Protein AF-A0A6A5S7T5-F1 (afdb_monomer_lite)

Organism: NCBI:txid706981

Foldseek 3Di:
DDDDDDDDDDDDPPDDPDPVVCVVVQCVDVVGDDPPFQQDQQDPDDPVVVVVVVVVVVVCCVVVVAQQAEQQCVVVQCPDPLNVVVCVVPPDDPSNYNPPHPDHCVDVVVVVLVVLVSQQSVLVVSCNNRVNDPVSCCVRHVVSVVQSVCVVPVVPVDDDDDD

Secondary structure (DSSP, 8-state):
--------PPP-------HHHHHHHHHHSSSPPP---TTS--PPPPHHHHHHHHHHHHHHHHHHTS--EEGGGHHHHHH-HHHHHHHHHSPPPGGGEETT----TTSHHHHHHHHHHHHHHHHHHHHHHTT--HHHHIIIIIHHHHHHHHHHHSTTS--PPP-

Sequence (163 aa):
MSERTVLSAPGSAKRTSSPSQHIAELRTARPSISLSPITMPSKPLSDDAMTCLGRLRGRLGTALKGEYISRGLKEAIEQDLDFRMSVSMEPIDEEAFDQLDKRTLADFAFADTLQQVKSIFHGATLCTQFARDKNAWCLSVVWPLNELAIKLLSEDKWRPESV

Structure (mmCIF, N/CA/C/O backbone):
data_AF-A0A6A5S7T5-F1
#
_entry.id   AF-A0A6A5S7T5-F1
#
loop_
_atom_site.group_PDB
_atom_site.id
_atom_site.type_symbol
_atom_site.label_atom_id
_atom_site.label_alt_id
_atom_site.label_comp_id
_atom_site.label_asym_id
_atom_site.label_entity_id
_atom_site.label_seq_id
_atom_site.pdbx_PDB_ins_code
_atom_site.Cartn_x
_atom_site.Cartn_y
_atom_site.Cartn_z
_atom_site.occupancy
_atom_site.B_iso_or_equiv
_atom_site.auth_seq_id
_atom_site.auth_comp_id
_atom_site.auth_asym_id
_atom_site.auth_atom_id
_atom_site.pdbx_PDB_model_num
ATOM 1 N N . MET A 1 1 ? 4.499 -57.928 -46.453 1.00 35.91 1 MET A N 1
ATOM 2 C CA . MET A 1 1 ? 5.864 -58.013 -45.894 1.00 35.91 1 MET A CA 1
ATOM 3 C C . MET A 1 1 ? 6.101 -56.750 -45.087 1.00 35.91 1 MET A C 1
ATOM 5 O O . MET A 1 1 ? 5.758 -55.683 -45.567 1.00 35.91 1 MET A O 1
ATOM 9 N N . SER A 1 2 ? 6.512 -56.907 -43.829 1.00 36.12 2 SER A N 1
ATOM 10 C CA . SER A 1 2 ? 6.495 -55.872 -42.788 1.00 36.12 2 SER A CA 1
ATOM 11 C C . SER A 1 2 ? 7.745 -54.997 -42.876 1.00 36.12 2 SER A C 1
ATOM 13 O O . SER A 1 2 ? 8.843 -55.491 -42.628 1.00 36.12 2 SER A O 1
ATOM 15 N N . GLU A 1 3 ? 7.591 -53.713 -43.195 1.00 41.72 3 GLU A N 1
ATOM 16 C CA . GLU A 1 3 ? 8.690 -52.749 -43.102 1.00 41.72 3 GLU A CA 1
ATOM 17 C C . GLU A 1 3 ? 8.891 -52.351 -41.637 1.00 41.72 3 GLU A C 1
ATOM 19 O O . GLU A 1 3 ? 7.999 -51.856 -40.951 1.00 41.72 3 GLU A O 1
ATOM 24 N N . ARG A 1 4 ? 10.075 -52.685 -41.133 1.00 40.00 4 ARG A N 1
ATOM 25 C CA . ARG A 1 4 ? 10.517 -52.485 -39.758 1.00 40.00 4 ARG A CA 1
ATOM 26 C C . ARG A 1 4 ? 11.140 -51.094 -39.671 1.00 40.00 4 ARG A C 1
ATOM 28 O O . ARG A 1 4 ? 12.234 -50.889 -40.188 1.00 40.00 4 ARG A O 1
ATOM 35 N N . THR A 1 5 ? 10.466 -50.149 -39.022 1.00 42.34 5 THR A N 1
ATOM 36 C CA . THR A 1 5 ? 11.024 -48.817 -38.750 1.00 42.34 5 THR A CA 1
ATOM 37 C C . THR A 1 5 ? 12.194 -48.949 -37.775 1.00 42.34 5 THR A C 1
ATOM 39 O O . THR A 1 5 ? 12.006 -49.248 -36.596 1.00 42.34 5 THR A O 1
ATOM 42 N N . VAL A 1 6 ? 13.416 -48.766 -38.272 1.00 43.91 6 VAL A N 1
ATOM 43 C CA . VAL A 1 6 ? 14.635 -48.715 -37.459 1.00 43.91 6 VAL A CA 1
ATOM 44 C C . VAL A 1 6 ? 14.852 -47.267 -37.022 1.00 43.91 6 VAL A C 1
ATOM 46 O O . VAL A 1 6 ? 15.090 -46.390 -37.849 1.00 43.91 6 VAL A O 1
ATOM 49 N N . LEU A 1 7 ? 14.753 -47.012 -35.715 1.00 39.34 7 LEU A N 1
ATOM 50 C CA . LEU A 1 7 ? 15.111 -45.732 -35.103 1.00 39.34 7 LEU A CA 1
ATOM 51 C C . LEU A 1 7 ? 16.636 -45.637 -34.994 1.00 39.34 7 LEU A C 1
ATOM 53 O O . LEU A 1 7 ? 17.236 -46.111 -34.030 1.00 39.34 7 LEU A O 1
ATOM 57 N N . SER A 1 8 ? 17.266 -45.023 -35.989 1.00 40.66 8 SER A N 1
ATOM 58 C CA . SER A 1 8 ? 18.679 -44.651 -35.927 1.00 40.66 8 SER A CA 1
ATOM 59 C C . SER A 1 8 ? 18.813 -43.305 -35.216 1.00 40.66 8 SER A C 1
ATOM 61 O O . SER A 1 8 ? 18.508 -42.264 -35.792 1.00 40.66 8 SER A O 1
ATOM 63 N N . ALA A 1 9 ? 19.266 -43.319 -33.963 1.00 43.19 9 ALA A N 1
ATOM 64 C CA . ALA A 1 9 ? 19.701 -42.118 -33.257 1.00 43.19 9 ALA A CA 1
ATOM 65 C C . ALA A 1 9 ? 21.140 -41.761 -33.677 1.00 43.19 9 ALA A C 1
ATOM 67 O O . ALA A 1 9 ? 22.040 -42.572 -33.450 1.00 43.19 9 ALA A O 1
ATOM 68 N N . PRO A 1 10 ? 21.415 -40.562 -34.223 1.00 40.84 10 PRO A N 1
ATOM 69 C CA . PRO A 1 10 ? 22.756 -40.015 -34.205 1.00 40.84 10 PRO A CA 1
ATOM 70 C C . PRO A 1 10 ? 22.947 -39.266 -32.888 1.00 40.84 10 PRO A C 1
ATOM 72 O O . PRO A 1 10 ? 22.252 -38.298 -32.575 1.00 40.84 10 PRO A O 1
ATOM 75 N N . GLY A 1 11 ? 23.888 -39.764 -32.093 1.00 40.72 11 GLY A N 1
ATOM 76 C CA . GLY A 1 11 ? 24.286 -39.154 -30.841 1.00 40.72 11 GLY A CA 1
ATOM 77 C C . GLY A 1 11 ? 24.818 -37.735 -31.022 1.00 40.72 11 GLY A C 1
ATOM 78 O O . GLY A 1 11 ? 25.540 -37.427 -31.962 1.00 40.72 11 GLY A O 1
ATOM 79 N N . SER A 1 12 ? 24.484 -36.883 -30.064 1.00 43.06 12 SER A N 1
ATOM 80 C CA . SER A 1 12 ? 25.425 -35.987 -29.396 1.00 43.06 12 SER A CA 1
ATOM 81 C C . SER A 1 12 ? 24.610 -35.161 -28.415 1.00 43.06 12 SER A C 1
ATOM 83 O O . SER A 1 12 ? 23.882 -34.252 -28.807 1.00 43.06 12 SER A O 1
ATOM 85 N N . ALA A 1 13 ? 24.759 -35.454 -27.127 1.00 50.19 13 ALA A N 1
ATOM 86 C CA . ALA A 1 13 ? 24.337 -34.566 -26.060 1.00 50.19 13 ALA A CA 1
ATOM 87 C C . ALA A 1 13 ? 25.073 -33.220 -26.204 1.00 50.19 13 ALA A C 1
ATOM 89 O O . ALA A 1 13 ? 26.170 -33.039 -25.678 1.00 50.19 13 ALA A O 1
ATOM 90 N N . LYS A 1 14 ? 24.492 -32.266 -26.941 1.00 44.44 14 LYS A N 1
ATOM 91 C CA . LYS A 1 14 ? 24.926 -30.869 -26.917 1.00 44.44 14 LYS A CA 1
ATOM 92 C C . LYS A 1 14 ? 24.149 -30.154 -25.825 1.00 44.44 14 LYS A C 1
ATOM 94 O O . LYS A 1 14 ? 22.996 -29.767 -25.973 1.00 44.44 14 LYS A O 1
ATOM 99 N N . ARG A 1 15 ? 24.831 -30.068 -24.689 1.00 52.12 15 ARG A N 1
ATOM 100 C CA . ARG A 1 15 ? 24.509 -29.236 -23.539 1.00 52.12 15 ARG A CA 1
ATOM 101 C C . ARG A 1 15 ? 24.233 -27.786 -23.974 1.00 52.12 15 ARG A C 1
ATOM 103 O O . ARG A 1 15 ? 24.893 -27.268 -24.871 1.00 52.12 15 ARG A O 1
ATOM 110 N N . THR A 1 16 ? 23.299 -27.172 -23.244 1.00 47.78 16 THR A N 1
ATOM 111 C CA . THR A 1 16 ? 23.125 -25.727 -23.009 1.00 47.78 16 THR A CA 1
ATOM 112 C C . THR A 1 16 ? 22.749 -24.858 -24.211 1.00 47.78 16 THR A C 1
ATOM 114 O O . THR A 1 16 ? 23.587 -24.148 -24.761 1.00 47.78 16 THR A O 1
ATOM 117 N N . SER A 1 17 ? 21.453 -24.796 -24.534 1.00 46.78 17 SER A N 1
ATOM 118 C CA . SER A 1 17 ? 20.878 -23.566 -25.092 1.00 46.78 17 SER A CA 1
ATOM 119 C C . SER A 1 17 ? 21.020 -22.470 -24.032 1.00 46.78 17 SER A C 1
ATOM 121 O O . SER A 1 17 ? 20.353 -22.514 -22.996 1.00 46.78 17 SER A O 1
ATOM 123 N N . SER A 1 18 ? 21.934 -21.522 -24.236 1.00 50.47 18 SER A N 1
ATOM 124 C CA . SER A 1 18 ? 22.048 -20.373 -23.337 1.00 50.47 18 SER A CA 1
ATOM 125 C C . SER A 1 18 ? 20.739 -19.570 -23.393 1.00 50.47 18 SER A C 1
ATOM 127 O O . SER A 1 18 ? 20.240 -19.333 -24.499 1.00 50.47 18 SER A O 1
ATOM 129 N N . PRO A 1 19 ? 20.191 -19.089 -22.261 1.00 53.34 19 PRO A N 1
ATOM 130 C CA . PRO A 1 19 ? 19.030 -18.190 -22.243 1.00 53.34 19 PRO A CA 1
ATOM 131 C C . PRO A 1 19 ? 19.175 -16.994 -23.200 1.00 53.34 19 PRO A C 1
ATOM 133 O O . PRO A 1 19 ? 18.193 -16.479 -23.723 1.00 53.34 19 PRO A O 1
ATOM 136 N N . SER A 1 20 ? 20.419 -16.604 -23.495 1.00 56.53 20 SER A N 1
ATOM 137 C CA . SER A 1 20 ? 20.800 -15.550 -24.438 1.00 56.53 20 SER A CA 1
ATOM 138 C C . SER A 1 20 ? 20.296 -15.758 -25.870 1.00 56.53 20 SER A C 1
ATOM 140 O O . SER A 1 20 ? 20.078 -14.776 -26.573 1.00 56.53 20 SER A O 1
ATOM 142 N N . GLN A 1 21 ? 20.125 -17.003 -26.322 1.00 55.97 21 GLN A N 1
ATOM 143 C CA . GLN A 1 21 ? 19.740 -17.296 -27.707 1.00 55.97 21 GLN A CA 1
ATOM 144 C C .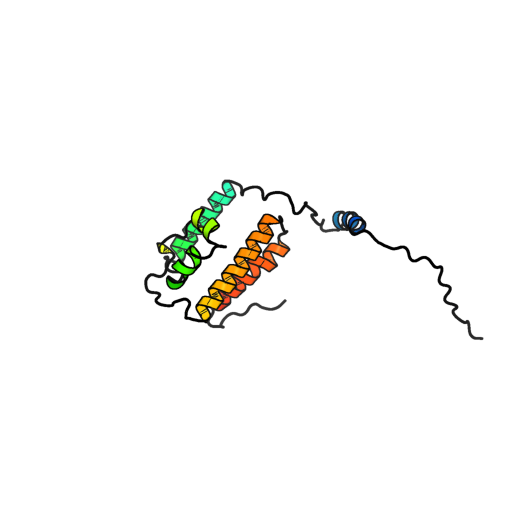 GLN A 1 21 ? 18.267 -16.932 -27.968 1.00 55.97 21 GLN A C 1
ATOM 146 O O . GLN A 1 21 ? 17.949 -16.337 -28.994 1.00 55.97 21 GLN A O 1
ATOM 151 N N . HIS A 1 22 ? 17.403 -17.137 -26.969 1.00 60.28 22 HIS A N 1
ATOM 152 C CA . HIS A 1 22 ? 15.981 -16.785 -27.025 1.00 60.28 22 HIS A CA 1
ATOM 153 C C . HIS A 1 22 ? 15.733 -15.265 -26.959 1.00 60.28 22 HIS A C 1
ATOM 155 O O . HIS A 1 22 ? 14.705 -14.782 -27.418 1.00 60.28 22 HIS A O 1
ATOM 161 N N . ILE A 1 23 ? 16.674 -14.466 -26.438 1.00 62.31 23 ILE A N 1
ATOM 162 C CA . ILE A 1 23 ? 16.542 -12.996 -26.349 1.00 62.31 23 ILE A CA 1
ATOM 163 C C . ILE A 1 23 ? 16.420 -12.360 -27.744 1.00 62.31 23 ILE A C 1
ATOM 165 O O . ILE A 1 23 ? 15.662 -11.407 -27.925 1.00 62.31 23 ILE A O 1
ATOM 169 N N . ALA A 1 24 ? 17.151 -12.873 -28.738 1.00 64.44 24 ALA A N 1
ATOM 170 C CA . ALA A 1 24 ? 17.072 -12.374 -30.112 1.00 64.44 24 ALA A CA 1
ATOM 171 C C . ALA A 1 24 ? 15.715 -12.702 -30.764 1.00 64.44 24 ALA A C 1
ATOM 173 O O . ALA A 1 24 ? 15.133 -11.861 -31.452 1.00 64.44 24 ALA A O 1
ATOM 174 N N . GLU A 1 25 ? 15.180 -13.889 -30.487 1.00 66.50 25 GLU A N 1
ATOM 175 C CA . GLU A 1 25 ? 13.864 -14.332 -30.958 1.00 66.50 25 GLU A CA 1
ATOM 176 C C . GLU A 1 25 ? 12.739 -13.505 -30.315 1.00 66.50 25 GLU A C 1
ATOM 178 O O . GLU A 1 25 ? 11.860 -13.003 -31.009 1.00 66.50 25 GLU A O 1
ATOM 183 N N . LEU A 1 26 ? 12.823 -13.228 -29.010 1.00 64.69 26 LEU A N 1
ATOM 184 C CA . LEU A 1 26 ? 11.846 -12.392 -28.301 1.00 64.69 26 LEU A CA 1
ATOM 185 C C . LEU A 1 26 ? 11.834 -10.935 -28.803 1.00 64.69 26 LEU A C 1
ATOM 187 O O . LEU A 1 26 ? 10.771 -10.325 -28.906 1.00 64.69 26 LEU A O 1
ATOM 191 N N . ARG A 1 27 ? 12.991 -10.374 -29.187 1.00 62.09 27 ARG A N 1
ATOM 192 C CA . ARG A 1 27 ? 13.066 -9.025 -29.793 1.00 62.09 27 ARG A CA 1
ATOM 193 C C . ARG A 1 27 ? 12.412 -8.940 -31.170 1.00 62.09 27 ARG A C 1
ATOM 195 O O . ARG A 1 27 ? 12.016 -7.854 -31.583 1.00 62.09 27 ARG A O 1
ATOM 202 N N . THR A 1 28 ? 12.333 -10.059 -31.884 1.00 72.62 28 THR A N 1
ATOM 203 C CA . THR A 1 28 ? 11.736 -10.136 -33.225 1.00 72.62 28 THR A CA 1
ATOM 204 C C . THR A 1 28 ? 10.290 -10.632 -33.205 1.00 72.62 28 THR A C 1
ATOM 206 O O . THR A 1 28 ? 9.625 -10.606 -34.244 1.00 72.62 28 THR A O 1
ATOM 209 N N . ALA A 1 29 ? 9.775 -11.011 -32.030 1.00 76.81 29 ALA A N 1
ATOM 210 C CA . ALA A 1 29 ? 8.376 -11.353 -31.831 1.00 76.81 29 ALA A CA 1
ATOM 211 C C . ALA A 1 29 ? 7.456 -10.184 -32.213 1.00 76.81 29 ALA A C 1
ATOM 213 O O . ALA A 1 29 ? 7.819 -9.008 -32.118 1.00 76.81 29 ALA A O 1
ATOM 214 N N . ARG A 1 30 ? 6.243 -10.510 -32.663 1.00 63.16 30 ARG A N 1
ATOM 215 C CA . ARG A 1 30 ? 5.187 -9.530 -32.928 1.00 63.16 30 ARG A CA 1
ATOM 216 C C . ARG A 1 30 ? 3.974 -9.863 -32.055 1.00 63.16 30 ARG A C 1
ATOM 218 O O . ARG A 1 30 ? 3.362 -10.901 -32.292 1.00 63.16 30 ARG A O 1
ATOM 225 N N . PRO A 1 31 ? 3.620 -9.005 -31.079 1.00 60.22 31 PRO A N 1
ATOM 226 C CA . PRO A 1 31 ? 4.223 -7.698 -30.786 1.00 60.22 31 PRO A CA 1
ATOM 227 C C . PRO A 1 31 ? 5.637 -7.797 -30.182 1.00 60.22 31 PRO A C 1
ATOM 229 O O . PRO A 1 31 ? 5.991 -8.797 -29.563 1.00 60.22 31 PRO A O 1
ATOM 232 N N . SER A 1 32 ? 6.442 -6.749 -30.383 1.00 52.09 32 SER A N 1
ATOM 233 C CA . SER A 1 32 ? 7.833 -6.677 -29.918 1.00 52.09 32 SER A CA 1
ATOM 234 C C . SER A 1 32 ? 7.915 -6.747 -28.396 1.00 52.09 32 SER A C 1
ATOM 236 O O . SER A 1 32 ? 7.306 -5.922 -27.709 1.00 52.09 32 SER A O 1
ATOM 238 N N . ILE A 1 33 ? 8.705 -7.682 -27.872 1.00 61.53 33 ILE A N 1
ATOM 239 C CA . ILE A 1 33 ? 8.907 -7.843 -26.431 1.00 61.53 33 ILE A CA 1
ATOM 240 C C . ILE A 1 33 ? 10.048 -6.917 -25.995 1.00 61.53 33 ILE A C 1
ATOM 242 O O . ILE A 1 33 ? 11.178 -7.027 -26.477 1.00 61.53 33 ILE A O 1
ATOM 246 N N . SER A 1 34 ? 9.749 -5.977 -25.094 1.00 58.88 34 SER A N 1
ATOM 247 C CA . SER A 1 34 ? 10.760 -5.087 -24.516 1.00 58.88 34 SER A CA 1
ATOM 248 C C . SER A 1 34 ? 11.616 -5.859 -23.515 1.00 58.88 34 SER A C 1
ATOM 250 O O . SER A 1 34 ? 11.100 -6.387 -22.536 1.00 58.88 34 SER A O 1
ATOM 252 N N . LEU A 1 35 ? 12.926 -5.914 -23.755 1.00 60.31 35 LEU A N 1
ATOM 253 C CA . LEU A 1 35 ? 13.902 -6.583 -22.884 1.00 60.31 35 LEU A CA 1
ATOM 254 C C . LEU A 1 35 ? 14.832 -5.566 -22.209 1.00 60.31 35 LEU A C 1
ATOM 256 O O . LEU A 1 35 ? 16.041 -5.792 -22.118 1.00 60.31 35 LEU A O 1
ATOM 260 N N . SER A 1 36 ? 14.292 -4.410 -21.813 1.00 55.09 36 SER A N 1
ATOM 261 C CA . SER A 1 36 ? 15.047 -3.389 -21.083 1.00 55.09 36 SER A CA 1
ATOM 262 C C . SER A 1 36 ? 15.718 -4.009 -19.847 1.00 55.09 36 SER A C 1
ATOM 264 O O . SER A 1 36 ? 15.068 -4.777 -19.135 1.00 55.09 36 SER A O 1
ATOM 266 N N . PRO A 1 37 ? 17.007 -3.717 -19.581 1.00 54.28 37 PRO A N 1
ATOM 267 C CA . PRO A 1 37 ? 17.695 -4.246 -18.413 1.00 54.28 37 PRO A CA 1
ATOM 268 C C . PRO A 1 37 ? 16.961 -3.864 -17.127 1.00 54.28 37 PRO A C 1
ATOM 270 O O . PRO A 1 37 ? 16.704 -2.688 -16.876 1.00 54.28 37 PRO A O 1
ATOM 273 N N . ILE A 1 38 ? 16.696 -4.876 -16.303 1.00 55.28 38 ILE A N 1
ATOM 274 C CA . ILE A 1 38 ? 16.060 -4.791 -14.981 1.00 55.28 38 ILE A CA 1
ATOM 275 C C . ILE A 1 38 ? 16.763 -3.788 -14.038 1.00 55.28 38 ILE A C 1
ATOM 277 O O . ILE A 1 38 ? 16.161 -3.287 -13.098 1.00 55.28 38 ILE A O 1
ATOM 281 N N . THR A 1 39 ? 18.038 -3.484 -14.279 1.00 48.12 39 THR A N 1
ATOM 282 C CA . THR A 1 39 ? 18.895 -2.637 -13.436 1.00 48.12 39 THR A CA 1
ATOM 283 C C . THR A 1 39 ? 18.877 -1.146 -13.772 1.00 48.12 39 THR A C 1
ATOM 285 O O . THR A 1 39 ? 19.639 -0.391 -13.170 1.00 48.12 39 THR A O 1
ATOM 288 N N . MET A 1 40 ? 18.053 -0.684 -14.717 1.00 51.72 40 MET A N 1
ATOM 289 C CA . MET A 1 40 ? 17.949 0.757 -14.959 1.00 51.72 40 MET A CA 1
ATOM 290 C C . MET A 1 40 ? 17.204 1.422 -13.794 1.00 51.72 40 MET A C 1
ATOM 292 O O . MET A 1 40 ? 16.066 1.034 -13.526 1.00 51.72 40 MET A O 1
ATOM 296 N N . PRO A 1 41 ? 17.795 2.425 -13.113 1.00 52.44 41 PRO A N 1
ATOM 297 C CA . PRO A 1 41 ? 17.078 3.168 -12.090 1.00 52.44 41 PRO A CA 1
ATOM 298 C C . PRO A 1 41 ? 15.825 3.768 -12.720 1.00 52.44 41 PRO A C 1
ATOM 300 O O . PRO A 1 41 ? 15.885 4.366 -13.800 1.00 52.44 41 PRO A O 1
ATOM 303 N N . SER A 1 42 ? 14.685 3.565 -12.060 1.00 59.94 42 SER A N 1
ATOM 304 C CA . SER A 1 42 ? 13.407 4.130 -12.473 1.00 59.94 42 SER A CA 1
ATOM 305 C C . SER A 1 42 ? 13.591 5.629 -12.681 1.00 59.94 42 SER A C 1
ATOM 307 O O . SER A 1 42 ? 13.890 6.359 -11.732 1.00 59.94 42 SER A O 1
ATOM 309 N N . LYS A 1 43 ? 13.461 6.088 -13.933 1.00 63.81 43 LYS A N 1
ATOM 310 C CA . LYS A 1 43 ? 13.468 7.518 -14.231 1.00 63.81 43 LYS A CA 1
ATOM 311 C C . LYS A 1 43 ? 12.366 8.152 -13.374 1.00 63.81 43 LYS A C 1
ATOM 313 O O . LYS A 1 43 ? 11.252 7.620 -13.393 1.00 63.81 43 LYS A O 1
ATOM 318 N N . PRO A 1 44 ? 12.653 9.231 -12.627 1.00 67.12 44 PRO A N 1
ATOM 319 C CA . PRO A 1 44 ? 11.612 9.920 -11.883 1.00 67.12 44 PRO A CA 1
ATOM 320 C C . PRO A 1 44 ? 10.465 10.278 -12.831 1.00 67.12 44 PRO A C 1
ATOM 322 O O . PRO A 1 44 ? 10.685 10.555 -14.019 1.00 67.12 44 PRO A O 1
ATOM 325 N N . LEU A 1 45 ? 9.240 10.204 -12.310 1.00 68.56 45 LEU A N 1
ATOM 326 C CA . LEU A 1 45 ? 8.047 10.594 -13.053 1.00 68.56 45 LEU A CA 1
ATOM 327 C C . LEU A 1 45 ? 8.226 12.022 -13.583 1.00 68.56 45 LEU A C 1
ATOM 329 O O . LEU A 1 45 ? 8.878 12.847 -12.946 1.00 68.56 45 LEU A O 1
ATOM 333 N N . SER A 1 46 ? 7.676 12.310 -14.764 1.00 82.38 46 SER A N 1
ATOM 334 C CA . SER A 1 46 ? 7.707 13.678 -15.283 1.00 82.38 46 SER A CA 1
ATOM 335 C C . SER A 1 46 ? 6.915 14.616 -14.371 1.00 82.38 46 SER A C 1
ATOM 337 O O . SER A 1 46 ? 5.923 14.204 -13.764 1.00 82.38 46 SER A O 1
ATOM 339 N N . ASP A 1 47 ? 7.300 15.891 -14.331 1.00 82.75 47 ASP A N 1
ATOM 340 C CA . ASP A 1 47 ? 6.604 16.916 -13.541 1.00 82.75 47 ASP A CA 1
ATOM 341 C C . ASP A 1 47 ? 5.105 16.998 -13.888 1.00 82.75 47 ASP A C 1
ATOM 343 O O . ASP A 1 47 ? 4.255 17.154 -13.009 1.00 82.75 47 ASP A O 1
ATOM 347 N N . ASP A 1 48 ? 4.754 16.791 -15.162 1.00 83.81 48 ASP A N 1
ATOM 348 C CA . ASP A 1 48 ? 3.362 16.705 -15.617 1.00 83.81 48 ASP A CA 1
ATOM 349 C C . ASP A 1 48 ? 2.610 15.521 -14.995 1.00 83.81 48 ASP A C 1
ATOM 351 O O . ASP A 1 48 ? 1.452 15.659 -14.586 1.00 83.81 48 ASP A O 1
ATOM 355 N N . ALA A 1 49 ? 3.260 14.354 -14.906 1.00 78.44 49 ALA A N 1
ATOM 356 C CA . ALA A 1 49 ? 2.677 13.167 -14.292 1.00 78.44 49 ALA A CA 1
ATOM 357 C C . ALA A 1 49 ? 2.483 13.379 -12.787 1.00 78.44 49 ALA A C 1
ATOM 359 O O . ALA A 1 49 ? 1.401 13.096 -12.274 1.00 78.44 49 ALA A O 1
ATOM 360 N N . MET A 1 50 ? 3.474 13.964 -12.107 1.00 79.50 50 MET A N 1
ATOM 361 C CA . MET A 1 50 ? 3.376 14.337 -10.691 1.00 79.50 50 MET A CA 1
ATOM 362 C C . MET A 1 50 ? 2.235 15.332 -10.446 1.00 79.50 50 MET A C 1
ATOM 364 O O . MET A 1 50 ? 1.415 15.139 -9.549 1.00 79.50 50 MET A O 1
ATOM 368 N N . THR A 1 51 ? 2.102 16.349 -11.300 1.00 85.06 51 THR A N 1
ATOM 369 C CA . THR A 1 51 ? 1.013 17.337 -11.221 1.00 85.06 51 THR A CA 1
ATOM 370 C C . THR A 1 51 ? -0.356 16.687 -11.441 1.00 85.06 51 THR A C 1
ATOM 372 O O . THR A 1 51 ? -1.335 17.013 -10.766 1.00 85.06 51 THR A O 1
ATOM 375 N N . CYS A 1 52 ? -0.453 15.755 -12.393 1.00 85.12 52 CYS A N 1
ATOM 376 C CA . CYS A 1 52 ? -1.681 15.014 -12.656 1.00 85.12 52 CYS A CA 1
ATOM 377 C C . CYS A 1 52 ? -2.083 14.137 -11.462 1.00 85.12 52 CYS A C 1
ATOM 379 O O . CYS A 1 52 ? -3.246 14.166 -11.053 1.00 85.12 52 CYS A O 1
ATOM 381 N N . LEU A 1 53 ? -1.120 13.426 -10.869 1.00 81.00 53 LEU A N 1
ATOM 382 C CA . LEU A 1 53 ? -1.326 12.611 -9.671 1.00 81.00 53 LEU A CA 1
ATOM 383 C C . LEU A 1 53 ? -1.778 13.461 -8.483 1.00 81.00 53 LEU A C 1
ATOM 385 O O . LEU A 1 53 ? -2.772 13.117 -7.850 1.00 81.00 53 LEU A O 1
ATOM 389 N N . GLY A 1 54 ? -1.142 14.609 -8.240 1.00 81.88 54 GLY A N 1
ATOM 390 C CA . GLY A 1 54 ? -1.563 15.538 -7.187 1.00 81.88 54 GLY A CA 1
ATOM 391 C C . GLY A 1 54 ? -3.005 16.027 -7.373 1.00 81.88 54 GLY A C 1
ATOM 392 O O . GLY A 1 54 ? -3.802 16.000 -6.435 1.00 81.88 54 GLY A O 1
ATOM 393 N N . ARG A 1 55 ? -3.397 16.390 -8.606 1.00 86.19 55 ARG A N 1
ATOM 394 C CA . ARG A 1 55 ? -4.794 16.754 -8.919 1.00 86.19 55 ARG A CA 1
ATOM 395 C C . ARG A 1 55 ? -5.761 15.595 -8.698 1.00 86.19 55 ARG A C 1
ATOM 397 O O . ARG A 1 55 ? -6.864 15.817 -8.202 1.00 86.19 55 ARG A O 1
ATOM 404 N N . LEU A 1 56 ? -5.380 14.375 -9.076 1.00 82.81 56 LEU A N 1
ATOM 405 C CA . LEU A 1 56 ? -6.204 13.189 -8.857 1.00 82.81 56 LEU A CA 1
ATOM 406 C C . LEU A 1 56 ? -6.379 12.908 -7.361 1.00 82.81 56 LEU A C 1
ATOM 408 O O . LEU A 1 56 ? -7.513 12.722 -6.927 1.00 82.81 56 LEU A O 1
ATOM 412 N N . ARG A 1 57 ? -5.296 12.961 -6.576 1.00 78.81 57 ARG A N 1
ATOM 413 C CA . ARG A 1 57 ? -5.325 12.828 -5.112 1.00 78.81 57 ARG A CA 1
ATOM 414 C C . ARG A 1 57 ? -6.263 13.861 -4.486 1.00 78.81 57 ARG A C 1
ATOM 416 O O . ARG A 1 57 ? -7.151 13.486 -3.731 1.00 78.81 57 ARG A O 1
ATOM 423 N N . GLY A 1 58 ? -6.166 15.132 -4.883 1.00 80.38 58 GLY A N 1
ATOM 424 C CA . GLY A 1 58 ? -7.070 16.184 -4.400 1.00 80.38 58 GLY A CA 1
ATOM 425 C C . GLY A 1 58 ? -8.545 15.951 -4.766 1.00 80.38 58 GLY A C 1
ATOM 426 O O . GLY A 1 58 ? -9.445 16.166 -3.951 1.00 80.38 58 GLY A O 1
ATOM 427 N N . ARG A 1 59 ? -8.825 15.450 -5.976 1.00 84.06 59 ARG A N 1
ATOM 428 C CA . ARG A 1 59 ? -10.193 15.078 -6.384 1.00 84.06 59 ARG A CA 1
ATOM 429 C C . ARG A 1 59 ? -10.728 13.881 -5.602 1.00 84.06 59 ARG A C 1
ATOM 431 O O . ARG A 1 59 ? -11.904 13.868 -5.261 1.00 84.06 59 ARG A O 1
ATOM 438 N N . LEU A 1 60 ? -9.882 12.893 -5.320 1.00 77.62 60 LEU A N 1
ATOM 439 C CA . LEU A 1 60 ? -10.255 11.741 -4.502 1.00 77.62 60 LEU A CA 1
ATOM 440 C C . LEU A 1 60 ? -10.525 12.163 -3.058 1.00 77.62 60 LEU A C 1
ATOM 442 O O . LEU A 1 60 ? -11.567 11.804 -2.525 1.00 77.62 60 LEU A O 1
ATOM 446 N N . GLY A 1 61 ? -9.664 12.995 -2.468 1.00 74.31 61 GLY A N 1
ATOM 447 C CA . GLY A 1 61 ? -9.872 13.529 -1.120 1.00 74.31 61 GLY A CA 1
ATOM 448 C C . GLY A 1 61 ? -11.194 14.289 -0.988 1.00 74.31 61 GLY A C 1
ATOM 449 O O . GLY A 1 61 ? -11.967 14.036 -0.068 1.00 74.31 61 GLY A O 1
ATOM 450 N N . THR A 1 62 ? -11.513 15.156 -1.955 1.00 79.56 62 THR A N 1
ATOM 451 C CA . THR A 1 62 ? -12.785 15.903 -1.951 1.00 79.56 62 THR A CA 1
ATOM 452 C C . THR A 1 62 ? -14.008 15.013 -2.190 1.00 79.56 62 THR A C 1
ATOM 454 O O . THR A 1 62 ? -15.044 15.231 -1.566 1.00 79.56 62 THR A O 1
ATOM 457 N N . ALA A 1 63 ? -13.906 13.996 -3.053 1.00 81.19 63 ALA A N 1
ATOM 458 C CA . ALA A 1 63 ? -15.004 13.067 -3.324 1.00 81.19 63 ALA A CA 1
ATOM 459 C C . ALA A 1 63 ? -15.283 12.111 -2.153 1.00 81.19 63 ALA A C 1
ATOM 461 O O . ALA A 1 63 ? -16.444 11.846 -1.845 1.00 81.19 63 ALA A O 1
ATOM 462 N N . LEU A 1 64 ? -14.228 11.612 -1.504 1.00 74.06 64 LEU A N 1
ATOM 463 C CA . LEU A 1 64 ? -14.322 10.675 -0.383 1.00 74.06 64 LEU A CA 1
ATOM 464 C C . LEU A 1 64 ? -14.652 11.369 0.946 1.00 74.06 64 LEU A C 1
ATOM 466 O O . LEU A 1 64 ? -15.008 10.684 1.891 1.00 74.06 64 LEU A O 1
ATOM 470 N N . LYS A 1 65 ? -14.608 12.711 0.999 1.00 77.81 65 LYS A N 1
ATOM 471 C CA . LYS A 1 65 ? -14.862 13.544 2.193 1.00 77.81 65 LYS A CA 1
ATOM 472 C C . LYS A 1 65 ? -13.908 13.289 3.371 1.00 77.81 65 LYS A C 1
ATOM 474 O O . LYS A 1 65 ? -14.207 13.716 4.480 1.00 77.81 65 LYS A O 1
ATOM 479 N N . GLY A 1 66 ? -12.756 12.669 3.117 1.00 73.69 66 GLY A N 1
ATOM 480 C CA . GLY A 1 66 ? -11.843 12.226 4.172 1.00 73.69 66 GLY A CA 1
ATOM 481 C C . GLY A 1 66 ? -12.288 10.915 4.826 1.00 73.69 66 GLY A C 1
ATOM 482 O O . GLY A 1 66 ? -13.164 10.231 4.308 1.00 73.69 66 GLY A O 1
ATOM 483 N N . GLU A 1 67 ? -11.639 10.545 5.928 1.00 83.69 67 GLU A N 1
ATOM 484 C CA . GLU A 1 67 ? -12.042 9.436 6.812 1.00 83.69 67 GLU A CA 1
ATOM 485 C C . GLU A 1 67 ? -12.145 8.052 6.132 1.00 83.69 67 GLU A C 1
ATOM 487 O O . GLU A 1 67 ? -12.881 7.170 6.565 1.00 83.69 67 GLU A O 1
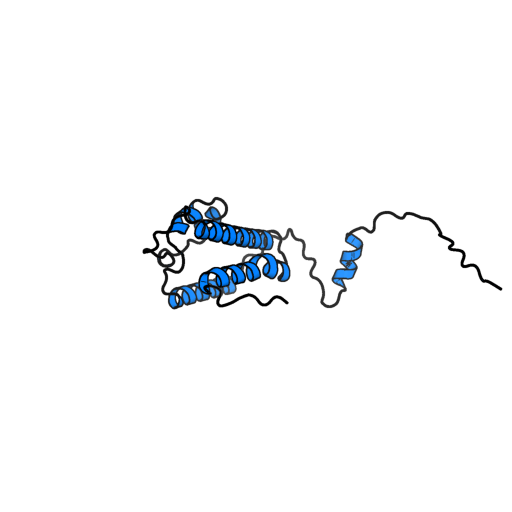ATOM 492 N N . TYR A 1 68 ? -11.396 7.830 5.052 1.00 82.19 68 TYR A N 1
ATOM 493 C CA . TYR A 1 68 ? -11.409 6.570 4.300 1.00 82.19 68 TYR A CA 1
ATOM 494 C C . TYR A 1 68 ? -10.327 5.578 4.754 1.00 82.19 68 TYR A C 1
ATOM 496 O O . TYR A 1 68 ? -10.336 4.421 4.333 1.00 82.19 68 TYR A O 1
ATOM 504 N N . ILE A 1 69 ? -9.395 6.007 5.609 1.00 86.69 69 ILE A N 1
ATOM 505 C CA . ILE A 1 69 ? -8.405 5.151 6.266 1.00 86.69 69 ILE A CA 1
ATOM 506 C C . ILE A 1 69 ? -8.793 5.032 7.728 1.00 86.6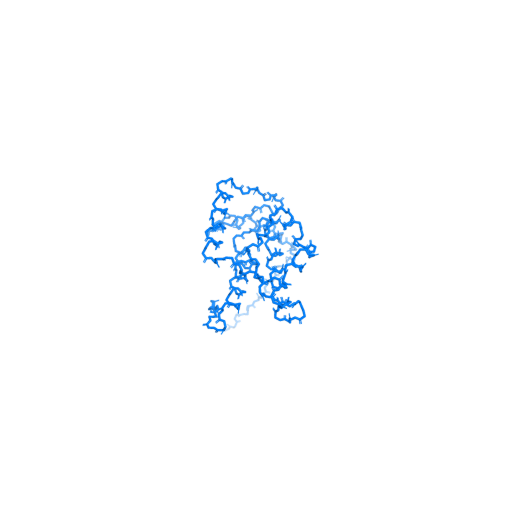9 69 ILE A C 1
ATOM 508 O O . ILE A 1 69 ? -8.949 6.013 8.437 1.00 86.69 69 ILE A O 1
ATOM 512 N N . SER A 1 70 ? -8.927 3.818 8.222 1.00 87.56 70 SER A N 1
ATOM 513 C CA . SER A 1 70 ? -9.312 3.597 9.608 1.00 87.56 70 SER A CA 1
ATOM 514 C C . SER A 1 70 ? -8.160 3.971 10.564 1.00 87.56 70 SER A C 1
ATOM 516 O O . SER A 1 70 ? -7.024 3.524 10.375 1.00 87.56 70 SER A O 1
ATOM 518 N N . ARG A 1 71 ? -8.416 4.818 11.575 1.00 87.81 71 ARG A N 1
ATOM 519 C CA . ARG A 1 71 ? -7.371 5.397 12.446 1.00 87.81 71 ARG A CA 1
ATOM 520 C C . ARG A 1 71 ? -6.546 4.361 13.195 1.00 87.81 71 ARG A C 1
ATOM 522 O O . ARG A 1 71 ? -5.364 4.606 13.428 1.00 87.81 71 ARG A O 1
ATOM 529 N N . GLY A 1 72 ? -7.107 3.198 13.517 1.00 83.38 72 GLY A N 1
ATOM 530 C CA . GLY A 1 72 ? -6.340 2.129 14.157 1.00 83.38 72 GLY A CA 1
ATOM 531 C C . GLY A 1 72 ? -5.176 1.585 13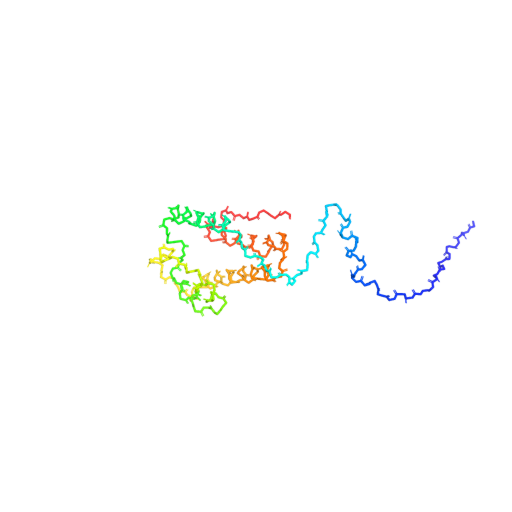.313 1.00 83.38 72 GLY A C 1
ATOM 532 O O . GLY A 1 72 ? -4.290 0.933 13.861 1.00 83.38 72 GLY A O 1
ATOM 533 N N . LEU A 1 73 ? -5.146 1.856 11.999 1.00 86.50 73 LEU A N 1
ATOM 534 C CA . LEU A 1 73 ? -4.017 1.513 11.124 1.00 86.50 73 LEU A CA 1
ATOM 535 C C . LEU A 1 73 ? -2.905 2.559 11.141 1.00 86.50 73 LEU A C 1
ATOM 537 O O . LEU A 1 73 ? -1.804 2.260 10.689 1.00 86.50 73 LEU A O 1
ATOM 541 N N . LYS A 1 74 ? -3.164 3.772 11.639 1.00 88.50 74 LYS A N 1
ATOM 542 C CA . LYS A 1 74 ? -2.212 4.883 11.564 1.00 88.50 74 LYS A CA 1
ATOM 543 C C . LYS A 1 74 ? -0.883 4.531 12.224 1.00 88.50 74 LYS A C 1
ATOM 545 O O . LYS A 1 74 ? 0.149 4.530 11.562 1.00 88.50 74 LYS A O 1
ATOM 550 N N . GLU A 1 75 ? -0.930 4.152 13.500 1.00 85.81 75 GLU A N 1
ATOM 551 C CA . GLU A 1 75 ? 0.271 3.782 14.255 1.00 85.81 75 GLU A CA 1
ATOM 552 C C . GLU A 1 75 ? 0.983 2.585 13.620 1.00 85.81 75 GLU A C 1
ATOM 554 O O . GLU A 1 75 ? 2.208 2.557 13.548 1.00 85.81 75 GLU A O 1
ATOM 559 N N . ALA A 1 76 ? 0.216 1.621 13.106 1.00 88.19 76 ALA A N 1
ATOM 560 C CA . ALA A 1 76 ? 0.758 0.446 12.441 1.00 88.19 76 ALA A CA 1
ATOM 561 C C . ALA A 1 76 ? 1.546 0.815 11.177 1.00 88.19 76 ALA A C 1
ATOM 563 O O . ALA A 1 76 ? 2.651 0.323 10.977 1.00 88.19 76 ALA A O 1
ATOM 564 N N . ILE A 1 77 ? 0.996 1.703 10.345 1.00 88.88 77 ILE A N 1
ATOM 565 C CA . ILE A 1 77 ? 1.623 2.162 9.104 1.00 88.88 77 ILE A CA 1
ATOM 566 C C . ILE A 1 77 ? 2.857 3.021 9.403 1.00 88.88 77 ILE A C 1
ATOM 568 O O . ILE A 1 77 ? 3.893 2.847 8.769 1.00 88.88 77 ILE A O 1
ATOM 572 N N . GLU A 1 78 ? 2.767 3.929 10.373 1.00 87.94 78 GLU A N 1
ATOM 573 C CA . GLU A 1 78 ? 3.867 4.833 10.732 1.00 87.94 78 GLU A CA 1
ATOM 574 C C . GLU A 1 78 ? 5.054 4.099 11.377 1.00 87.94 78 GLU A C 1
ATOM 576 O O . GLU A 1 78 ? 6.209 4.490 11.178 1.00 87.94 78 GLU A O 1
ATOM 581 N N . GLN A 1 79 ? 4.788 3.035 12.142 1.00 86.69 79 GLN A N 1
ATOM 582 C CA . GLN A 1 79 ? 5.822 2.237 12.807 1.00 86.69 79 GLN A CA 1
ATOM 583 C C . GLN A 1 79 ? 6.397 1.119 11.927 1.00 86.69 79 GLN A C 1
ATOM 585 O O . GLN A 1 79 ? 7.497 0.637 12.213 1.00 86.69 79 GLN A O 1
ATOM 590 N N . ASP A 1 80 ? 5.699 0.701 10.867 1.00 88.75 80 ASP A N 1
ATOM 591 C CA . ASP A 1 80 ? 6.190 -0.342 9.969 1.00 88.75 80 ASP A CA 1
ATOM 592 C C . ASP A 1 80 ? 7.432 0.139 9.203 1.00 88.75 80 ASP A C 1
ATOM 594 O O . ASP A 1 80 ? 7.418 1.148 8.492 1.00 88.75 80 ASP A O 1
ATOM 598 N N . LEU A 1 81 ? 8.525 -0.615 9.331 1.00 88.06 81 LEU A N 1
ATOM 599 C CA . LEU A 1 81 ? 9.806 -0.299 8.701 1.00 88.06 81 LEU A CA 1
ATOM 600 C C . LEU A 1 81 ? 9.716 -0.218 7.174 1.00 88.06 81 LEU A C 1
ATOM 602 O O . LEU A 1 81 ? 10.457 0.564 6.576 1.00 88.06 81 LEU A O 1
ATOM 606 N N . ASP A 1 82 ? 8.817 -0.989 6.560 1.00 87.62 82 ASP A N 1
ATOM 607 C CA . ASP A 1 82 ? 8.660 -1.024 5.109 1.00 87.62 82 ASP A CA 1
ATOM 608 C C . ASP A 1 82 ? 7.952 0.236 4.589 1.00 87.62 82 ASP A C 1
ATOM 610 O O . ASP A 1 82 ? 8.289 0.730 3.513 1.00 87.62 82 ASP A O 1
ATOM 614 N N . PHE A 1 83 ? 7.029 0.815 5.365 1.00 87.25 83 PHE A N 1
ATOM 615 C CA . PHE A 1 83 ? 6.300 2.029 4.980 1.00 87.25 83 PHE A CA 1
ATOM 616 C C . PHE A 1 83 ? 6.987 3.319 5.423 1.00 87.25 83 PHE A C 1
ATOM 618 O O . PHE A 1 83 ? 6.847 4.343 4.751 1.00 87.25 83 PHE A O 1
ATOM 625 N N . ARG A 1 84 ? 7.751 3.288 6.522 1.00 85.56 84 ARG A N 1
ATOM 626 C CA . ARG A 1 84 ? 8.293 4.482 7.193 1.00 85.56 84 ARG A CA 1
ATOM 627 C C . ARG A 1 84 ? 9.003 5.452 6.249 1.00 85.56 84 ARG A C 1
ATOM 629 O O . ARG A 1 84 ? 8.821 6.662 6.350 1.00 85.56 84 ARG A O 1
ATOM 636 N N . MET A 1 85 ? 9.813 4.931 5.328 1.00 83.75 85 MET A N 1
ATOM 637 C CA . MET A 1 85 ? 10.523 5.757 4.344 1.00 83.75 85 MET A CA 1
ATOM 638 C C . MET A 1 85 ? 9.566 6.466 3.384 1.00 83.75 85 MET A C 1
ATOM 640 O O . MET A 1 85 ? 9.715 7.662 3.149 1.00 83.75 85 MET A O 1
ATOM 644 N N . SER A 1 86 ? 8.578 5.749 2.851 1.00 85.75 86 SER A N 1
ATOM 645 C CA . SER A 1 86 ? 7.596 6.311 1.921 1.00 85.75 86 SER A CA 1
ATOM 646 C C . SER A 1 86 ? 6.683 7.322 2.603 1.00 85.75 86 SER A C 1
ATOM 648 O O . SER A 1 86 ? 6.504 8.412 2.072 1.00 85.75 86 SER A O 1
ATOM 650 N N . VAL A 1 87 ? 6.194 7.013 3.806 1.00 87.25 87 VAL A N 1
ATOM 651 C CA . VAL A 1 87 ? 5.346 7.920 4.599 1.00 87.25 87 VAL A CA 1
ATOM 652 C C . VAL A 1 87 ? 6.109 9.184 5.006 1.00 87.25 87 VAL A C 1
ATOM 654 O O . VAL A 1 87 ? 5.541 10.269 5.023 1.00 87.25 87 VAL A O 1
ATOM 657 N N . SER A 1 88 ? 7.414 9.083 5.279 1.00 85.88 88 SER A N 1
ATOM 658 C CA . SER A 1 88 ? 8.242 10.262 5.562 1.00 85.88 88 SER A CA 1
ATOM 659 C C . SER A 1 88 ? 8.441 11.166 4.343 1.00 85.88 88 SER A C 1
ATOM 661 O O . SER A 1 88 ? 8.662 12.363 4.522 1.00 85.88 88 SER A O 1
ATOM 663 N N . MET A 1 89 ? 8.444 10.611 3.128 1.00 83.62 89 MET A N 1
ATOM 664 C CA . MET A 1 89 ? 8.602 11.390 1.896 1.00 83.62 89 MET A CA 1
ATOM 665 C C . MET A 1 89 ? 7.278 11.987 1.420 1.00 83.62 89 MET A C 1
ATOM 667 O O . MET A 1 89 ? 7.249 13.133 0.978 1.00 83.62 89 MET A O 1
ATOM 671 N N . GLU A 1 90 ? 6.197 11.219 1.517 1.00 83.62 90 GLU A N 1
ATOM 672 C CA . GLU A 1 90 ? 4.847 11.633 1.155 1.00 83.62 90 GLU A CA 1
ATOM 673 C C . GLU A 1 90 ? 3.882 11.247 2.289 1.00 83.62 90 GLU A C 1
ATOM 675 O O . GLU A 1 90 ? 3.343 10.136 2.298 1.00 83.62 90 GLU A O 1
ATOM 680 N N . PRO A 1 91 ? 3.675 12.150 3.266 1.00 86.31 91 PRO A N 1
ATOM 681 C CA . PRO A 1 91 ? 2.777 11.897 4.382 1.00 86.31 91 PRO A CA 1
ATOM 682 C C . PRO A 1 91 ? 1.333 11.673 3.925 1.00 86.31 91 PRO A C 1
ATOM 684 O O . PRO A 1 91 ? 0.851 12.268 2.950 1.00 86.31 91 PRO A O 1
ATOM 687 N N . ILE A 1 92 ? 0.638 10.814 4.667 1.00 86.94 92 ILE A N 1
ATOM 688 C CA . ILE A 1 92 ? -0.807 10.632 4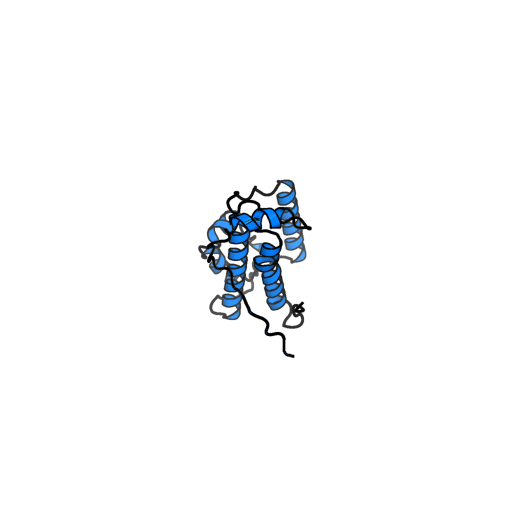.544 1.00 86.94 92 ILE A CA 1
ATOM 689 C C . ILE A 1 92 ? -1.478 11.821 5.236 1.00 86.94 92 ILE A C 1
ATOM 691 O O . ILE A 1 92 ? -1.123 12.153 6.366 1.00 86.94 92 ILE A O 1
ATOM 695 N N . ASP A 1 93 ? -2.427 12.456 4.552 1.00 85.94 93 ASP A N 1
ATOM 696 C CA . ASP A 1 93 ? -3.161 13.603 5.093 1.00 85.94 93 ASP A CA 1
ATOM 697 C C . ASP A 1 93 ? -3.951 13.179 6.345 1.00 85.94 93 ASP A C 1
ATOM 699 O O . ASP A 1 93 ? -4.582 12.121 6.350 1.00 85.94 93 ASP A O 1
ATOM 703 N N . GLU A 1 94 ? -3.946 13.991 7.406 1.00 85.81 94 GLU A N 1
ATOM 704 C CA . GLU A 1 94 ? -4.644 13.653 8.659 1.00 85.81 94 GLU A CA 1
ATOM 705 C C . GLU A 1 94 ? -6.153 13.485 8.451 1.00 85.81 94 GLU A C 1
ATOM 707 O O . GLU A 1 94 ? -6.793 12.648 9.088 1.00 85.81 94 GLU A O 1
ATOM 712 N N . GLU A 1 95 ? -6.714 14.234 7.503 1.00 86.31 95 GLU A N 1
ATOM 713 C CA . GLU A 1 95 ? -8.116 14.174 7.105 1.00 86.31 95 GLU A CA 1
ATOM 714 C C . GLU A 1 95 ? -8.476 12.852 6.415 1.00 86.31 95 GLU A C 1
ATOM 716 O O . GLU A 1 95 ? -9.655 12.535 6.277 1.00 86.31 95 GLU A O 1
ATOM 721 N N . ALA A 1 96 ? -7.493 12.060 5.974 1.00 87.06 96 ALA A N 1
ATOM 722 C CA . ALA A 1 96 ? -7.741 10.729 5.433 1.00 87.06 96 ALA A CA 1
ATOM 723 C C . ALA A 1 96 ? -8.132 9.723 6.524 1.00 87.06 96 ALA A C 1
ATOM 725 O O . ALA A 1 96 ? -8.777 8.723 6.205 1.00 87.06 96 ALA A O 1
ATOM 726 N N . PHE A 1 97 ? -7.758 9.968 7.786 1.00 88.62 97 PHE A N 1
ATOM 727 C CA . PHE A 1 97 ? -8.003 9.039 8.884 1.00 88.62 97 PHE A CA 1
ATOM 728 C C . PHE A 1 97 ? -9.375 9.247 9.539 1.00 88.62 97 PHE A C 1
ATOM 730 O O . PHE A 1 97 ? -9.700 10.343 9.990 1.00 88.62 97 PHE A O 1
ATOM 737 N N . ASP A 1 98 ? -10.154 8.171 9.657 1.00 88.19 98 ASP A N 1
ATOM 738 C CA . ASP A 1 98 ? -11.428 8.119 10.378 1.00 88.19 98 ASP A CA 1
ATOM 739 C C . ASP A 1 98 ? -11.189 8.245 11.883 1.00 88.19 98 ASP A C 1
ATOM 741 O O . ASP A 1 98 ? -10.767 7.299 12.551 1.00 88.19 98 ASP A O 1
ATOM 745 N N . GLN A 1 99 ? -11.480 9.423 12.432 1.00 84.56 99 GLN A N 1
ATOM 746 C CA . GLN A 1 99 ? -11.249 9.734 13.841 1.00 84.56 99 GLN A CA 1
ATOM 747 C C . GLN A 1 99 ? -12.167 8.963 14.800 1.00 84.56 99 GLN A C 1
ATOM 749 O O . GLN A 1 99 ? -11.861 8.889 15.995 1.00 84.56 99 GLN A O 1
ATOM 754 N N . LEU A 1 100 ? -13.278 8.414 14.302 1.00 84.88 100 LEU A N 1
ATOM 755 C CA . LEU A 1 100 ? -14.253 7.658 15.086 1.00 84.88 100 LEU A CA 1
ATOM 756 C C . LEU A 1 100 ? -13.935 6.161 15.132 1.00 84.88 100 LEU A C 1
ATOM 758 O O . LEU A 1 100 ? -14.494 5.452 15.977 1.00 84.88 100 LEU A O 1
ATOM 762 N N . ASP A 1 101 ? -13.029 5.686 14.277 1.00 83.06 101 ASP A N 1
ATOM 763 C CA . ASP A 1 101 ? -12.595 4.298 14.265 1.00 83.06 101 ASP A CA 1
ATOM 764 C C . ASP A 1 101 ? -11.827 3.934 15.546 1.00 83.06 101 ASP A C 1
ATOM 766 O O . ASP A 1 101 ? -10.819 4.544 15.907 1.00 83.06 101 ASP A O 1
ATOM 770 N N . LYS A 1 102 ? -12.322 2.904 16.242 1.00 81.56 102 LYS A N 1
ATOM 771 C CA . LYS A 1 102 ? -11.756 2.381 17.501 1.00 81.56 102 LYS A CA 1
ATOM 772 C C . LYS A 1 102 ? -11.141 0.995 17.347 1.00 81.56 102 LYS A C 1
ATOM 774 O O . LYS A 1 102 ? -10.711 0.408 18.342 1.00 81.56 102 LYS A O 1
ATOM 779 N N . ARG A 1 103 ? -11.170 0.430 16.136 1.00 81.06 103 ARG A N 1
ATOM 780 C CA . ARG A 1 103 ? -10.558 -0.871 15.873 1.00 81.06 103 ARG A CA 1
ATOM 781 C C . ARG A 1 103 ? -9.055 -0.762 16.083 1.00 81.06 103 ARG A C 1
ATOM 783 O O . ARG A 1 103 ? -8.455 0.294 15.917 1.00 81.06 103 ARG A O 1
ATOM 790 N N . THR A 1 104 ? -8.450 -1.861 16.496 1.00 81.19 104 THR A N 1
ATOM 791 C CA . THR A 1 104 ? -7.008 -1.957 16.727 1.00 81.19 104 THR A CA 1
ATOM 792 C C . THR A 1 104 ? -6.475 -3.153 15.957 1.00 81.19 104 THR A C 1
ATOM 794 O O . THR A 1 104 ? -7.250 -3.971 15.466 1.00 81.19 104 THR A O 1
ATOM 797 N N . LEU A 1 105 ? -5.153 -3.314 15.889 1.00 80.94 105 LEU A N 1
ATOM 798 C CA . LEU A 1 105 ? -4.543 -4.506 15.285 1.00 80.94 105 LEU A CA 1
ATOM 799 C C . LEU A 1 105 ? -4.890 -5.825 15.999 1.00 80.94 105 LEU A C 1
ATOM 801 O O . LEU A 1 105 ? -4.552 -6.890 15.493 1.00 80.94 105 LEU A O 1
ATOM 805 N N . ALA A 1 106 ? -5.554 -5.783 17.160 1.00 82.69 106 ALA A N 1
ATOM 806 C CA . ALA A 1 106 ? -6.121 -6.983 17.772 1.00 82.69 106 ALA A CA 1
ATOM 807 C C . ALA A 1 106 ? -7.299 -7.554 16.959 1.00 82.69 106 ALA A C 1
ATOM 809 O O . ALA A 1 106 ? -7.647 -8.723 17.122 1.00 82.69 106 ALA A O 1
ATOM 810 N N . ASP A 1 107 ? -7.912 -6.748 16.087 1.00 85.00 107 ASP A N 1
ATOM 811 C CA . ASP A 1 107 ? -8.900 -7.205 15.119 1.00 85.00 107 ASP A CA 1
ATOM 812 C C . ASP A 1 107 ? -8.198 -7.937 13.966 1.00 85.00 107 ASP A C 1
ATOM 814 O O . ASP A 1 107 ? -7.415 -7.361 13.204 1.00 85.00 107 ASP A O 1
ATOM 818 N N . PHE A 1 108 ? -8.502 -9.228 13.834 1.00 85.31 108 PHE A N 1
ATOM 819 C CA . PHE A 1 108 ? -7.913 -10.096 12.822 1.00 85.31 108 PHE A CA 1
ATOM 820 C C . PHE A 1 108 ? -8.153 -9.591 11.393 1.00 85.31 108 PHE A C 1
ATOM 822 O O . PHE A 1 108 ? -7.238 -9.644 10.574 1.00 85.31 108 PHE A O 1
ATOM 829 N N . ALA A 1 109 ? -9.343 -9.060 11.089 1.00 83.88 109 ALA A N 1
ATOM 830 C CA . ALA A 1 109 ? -9.647 -8.549 9.750 1.00 83.88 109 ALA A CA 1
ATOM 831 C C . ALA A 1 109 ? -8.784 -7.325 9.405 1.00 83.88 109 ALA A C 1
ATOM 833 O O . ALA A 1 109 ? -8.417 -7.092 8.253 1.00 83.88 109 ALA A O 1
ATOM 834 N N . PHE A 1 110 ? -8.427 -6.551 10.424 1.00 85.88 110 PHE A N 1
ATOM 835 C CA . PHE A 1 110 ? -7.632 -5.341 10.300 1.00 85.88 110 PHE A CA 1
ATOM 836 C C . PHE A 1 110 ? -6.144 -5.649 10.125 1.00 85.88 110 PHE A C 1
ATOM 838 O O . PHE A 1 110 ? -5.491 -5.081 9.247 1.00 85.88 110 PHE A O 1
ATOM 845 N N . ALA A 1 111 ? -5.632 -6.614 10.893 1.00 87.31 111 ALA A N 1
ATOM 846 C CA . ALA A 1 111 ? -4.289 -7.153 10.708 1.00 87.31 111 ALA A CA 1
ATOM 847 C C . ALA A 1 111 ? -4.121 -7.800 9.320 1.00 87.31 111 ALA A C 1
ATOM 849 O O . ALA A 1 111 ? -3.120 -7.558 8.645 1.00 87.31 111 ALA A O 1
ATOM 850 N N . ASP A 1 112 ? -5.118 -8.565 8.864 1.00 89.81 112 ASP A N 1
ATOM 851 C CA . ASP A 1 112 ? -5.125 -9.164 7.526 1.00 89.81 112 ASP A CA 1
ATOM 852 C C . ASP A 1 112 ? -5.145 -8.099 6.417 1.00 89.81 112 ASP A C 1
ATOM 854 O O . ASP A 1 112 ? -4.366 -8.171 5.464 1.00 89.81 112 ASP A O 1
ATOM 858 N N . THR A 1 113 ? -5.958 -7.050 6.578 1.00 89.25 113 THR A N 1
ATOM 859 C CA . THR A 1 113 ? -5.988 -5.913 5.645 1.00 89.25 113 THR A CA 1
ATOM 860 C C . THR A 1 113 ? -4.616 -5.251 5.537 1.00 89.25 113 THR A C 1
ATOM 862 O O . THR A 1 113 ? -4.116 -5.049 4.430 1.00 89.25 113 THR A O 1
ATOM 865 N N . LEU A 1 114 ? -3.969 -4.958 6.670 1.00 90.56 114 LEU A N 1
ATOM 866 C CA . LEU A 1 114 ? -2.633 -4.359 6.685 1.00 90.56 114 LEU A CA 1
ATOM 867 C C . LEU A 1 114 ? -1.600 -5.260 5.995 1.00 90.56 114 LEU A C 1
ATOM 869 O O . LEU A 1 114 ? -0.788 -4.778 5.205 1.00 90.56 114 LEU A O 1
ATOM 873 N N . GLN A 1 115 ? -1.662 -6.570 6.237 1.00 92.31 115 GLN A N 1
ATOM 874 C CA . GLN A 1 115 ? -0.777 -7.539 5.598 1.00 92.31 115 GLN A CA 1
ATOM 875 C C . GLN A 1 115 ? -0.973 -7.587 4.073 1.00 92.31 115 GLN A C 1
ATOM 877 O O . GLN A 1 115 ? 0.009 -7.645 3.326 1.00 92.31 115 GLN A O 1
ATOM 882 N N . GLN A 1 116 ? -2.218 -7.518 3.589 1.00 92.94 116 GLN A N 1
ATOM 883 C CA . GLN A 1 116 ? -2.514 -7.442 2.155 1.00 92.94 116 GLN A CA 1
ATOM 884 C C . GLN A 1 116 ? -1.984 -6.136 1.539 1.00 92.94 116 GLN A C 1
ATOM 886 O O . GLN A 1 116 ? -1.305 -6.180 0.511 1.00 92.94 116 GLN A O 1
ATOM 891 N N . VAL A 1 117 ? -2.201 -4.987 2.193 1.00 92.25 117 VAL A N 1
ATOM 892 C CA . VAL A 1 117 ? -1.643 -3.688 1.760 1.00 92.25 117 VAL A CA 1
ATOM 893 C C . VAL A 1 117 ? -0.117 -3.751 1.676 1.00 92.25 117 VAL A C 1
ATOM 895 O O . VAL A 1 117 ? 0.474 -3.309 0.691 1.00 92.25 117 VAL A O 1
ATOM 898 N N . LYS A 1 118 ? 0.530 -4.362 2.669 1.00 93.31 118 LYS A N 1
ATOM 899 C CA . LYS A 1 118 ? 1.982 -4.541 2.710 1.00 93.31 118 LYS A CA 1
ATOM 900 C C . LYS A 1 118 ? 2.503 -5.408 1.568 1.00 93.31 118 LYS A C 1
ATOM 902 O O . LYS A 1 118 ? 3.504 -5.065 0.940 1.00 93.31 118 LYS A O 1
ATOM 907 N N . SER A 1 119 ? 1.805 -6.496 1.248 1.00 94.00 119 SER A N 1
ATOM 908 C CA . SER A 1 119 ? 2.144 -7.342 0.102 1.00 94.00 119 SER A CA 1
ATOM 909 C C . SER A 1 119 ? 2.063 -6.574 -1.224 1.00 94.00 119 SER A C 1
ATOM 911 O O . SER A 1 119 ? 2.995 -6.650 -2.028 1.00 94.00 119 SER A O 1
ATOM 913 N N . ILE A 1 120 ? 1.005 -5.779 -1.418 1.00 94.62 120 ILE A N 1
ATOM 914 C CA . ILE A 1 120 ? 0.820 -4.925 -2.603 1.00 94.62 120 ILE A CA 1
ATOM 915 C C . ILE A 1 120 ? 1.940 -3.891 -2.707 1.00 94.62 120 ILE A C 1
ATOM 917 O O . ILE A 1 120 ? 2.539 -3.719 -3.770 1.00 94.62 120 ILE A O 1
ATOM 921 N N . PHE A 1 121 ? 2.245 -3.222 -1.596 1.00 91.56 121 PHE A N 1
ATOM 922 C CA . PHE A 1 121 ? 3.304 -2.225 -1.531 1.00 91.56 121 PHE A CA 1
ATOM 923 C C . PHE A 1 121 ? 4.659 -2.824 -1.913 1.00 91.56 121 PHE A C 1
ATOM 925 O O . PHE A 1 121 ? 5.338 -2.288 -2.785 1.00 91.56 121 PHE A O 1
ATOM 932 N N . HIS A 1 122 ? 5.010 -3.988 -1.359 1.00 90.94 122 HIS A N 1
ATOM 933 C CA . HIS A 1 122 ? 6.237 -4.688 -1.731 1.00 90.94 122 HIS A CA 1
ATOM 934 C C . HIS A 1 122 ? 6.250 -5.065 -3.221 1.00 90.94 122 HIS A C 1
ATOM 936 O O . HIS A 1 122 ? 7.264 -4.894 -3.901 1.00 90.94 122 HIS A O 1
ATOM 942 N N . GLY A 1 123 ? 5.110 -5.507 -3.762 1.00 90.75 123 GLY A N 1
ATOM 943 C CA . GLY A 1 123 ? 4.927 -5.733 -5.196 1.00 90.75 123 GLY A CA 1
ATOM 944 C C . GLY A 1 123 ? 5.243 -4.490 -6.032 1.00 90.75 123 GLY A C 1
ATOM 945 O O . GLY A 1 123 ? 5.978 -4.583 -7.018 1.00 90.75 123 GLY A O 1
ATOM 946 N N . ALA A 1 124 ? 4.762 -3.318 -5.614 1.00 89.62 124 ALA A N 1
ATOM 947 C CA . ALA A 1 124 ? 5.026 -2.045 -6.281 1.00 89.62 124 ALA A CA 1
ATOM 948 C C . ALA A 1 124 ? 6.499 -1.623 -6.171 1.00 89.62 124 ALA A C 1
ATOM 950 O O . ALA A 1 124 ? 7.091 -1.196 -7.169 1.00 89.62 124 ALA A O 1
ATOM 951 N N . THR A 1 125 ? 7.123 -1.803 -5.002 1.00 86.81 125 THR A N 1
ATOM 952 C CA . THR A 1 125 ? 8.557 -1.552 -4.801 1.00 86.81 125 THR A CA 1
ATOM 953 C C . THR A 1 125 ? 9.394 -2.420 -5.732 1.00 86.81 125 THR A C 1
ATOM 955 O O . THR A 1 125 ? 10.250 -1.895 -6.439 1.00 86.81 125 THR A O 1
ATOM 958 N N . LEU A 1 126 ? 9.113 -3.724 -5.809 1.00 86.75 126 LEU A N 1
ATOM 959 C CA . LEU A 1 126 ? 9.812 -4.645 -6.707 1.00 86.75 126 LEU A CA 1
ATOM 960 C C . LEU A 1 126 ? 9.588 -4.280 -8.177 1.00 86.75 126 LEU A C 1
ATOM 962 O O . LEU A 1 126 ? 10.531 -4.306 -8.968 1.00 86.75 126 LEU A O 1
ATOM 966 N N . CYS A 1 127 ? 8.359 -3.930 -8.564 1.00 85.12 127 CYS A N 1
ATOM 967 C CA . CYS A 1 127 ? 8.073 -3.515 -9.935 1.00 85.12 127 CYS A CA 1
ATOM 968 C C . CYS A 1 127 ? 8.836 -2.241 -10.313 1.00 85.12 127 CYS A C 1
ATOM 970 O O . CYS A 1 127 ? 9.363 -2.155 -11.421 1.00 85.12 127 CYS A O 1
ATOM 972 N N . THR A 1 128 ? 8.951 -1.294 -9.384 1.00 83.38 128 THR A N 1
ATOM 973 C CA . THR A 1 128 ? 9.699 -0.046 -9.576 1.00 83.38 128 THR A CA 1
ATOM 974 C C . THR A 1 128 ? 11.206 -0.297 -9.626 1.00 83.38 128 THR A C 1
ATOM 976 O O . THR A 1 128 ? 11.861 0.091 -10.591 1.00 83.38 128 THR A O 1
ATOM 979 N N . GLN A 1 129 ? 11.752 -0.993 -8.623 1.00 81.81 129 GLN A N 1
ATOM 980 C CA . GLN A 1 129 ? 13.184 -1.268 -8.474 1.00 81.81 129 GLN A CA 1
ATOM 981 C C . GLN A 1 129 ? 13.753 -2.047 -9.661 1.00 81.81 129 GLN A C 1
ATOM 983 O O . GLN A 1 129 ? 14.885 -1.806 -10.070 1.00 81.81 129 GLN A O 1
ATOM 988 N N . PHE A 1 130 ? 12.967 -2.979 -10.201 1.00 78.69 130 PHE A N 1
ATOM 989 C CA . PHE A 1 130 ? 13.379 -3.860 -11.288 1.00 78.69 130 PHE A CA 1
ATOM 990 C C . PHE A 1 130 ? 12.825 -3.446 -12.656 1.00 78.69 130 PHE A C 1
ATOM 992 O O . PHE A 1 130 ? 12.865 -4.249 -13.588 1.00 78.69 130 PHE A O 1
ATOM 999 N N . ALA A 1 131 ? 12.276 -2.227 -12.765 1.00 77.88 131 ALA A N 1
ATOM 1000 C CA . ALA A 1 131 ? 11.684 -1.676 -13.985 1.00 77.88 131 ALA A CA 1
ATOM 1001 C C . ALA A 1 131 ? 10.764 -2.678 -14.715 1.00 77.88 131 ALA A C 1
ATOM 1003 O O . ALA A 1 131 ? 10.841 -2.847 -15.935 1.00 77.88 131 ALA A O 1
ATOM 1004 N N . ARG A 1 132 ? 9.922 -3.391 -13.952 1.00 77.62 132 ARG A N 1
ATOM 1005 C CA . ARG A 1 132 ? 9.070 -4.452 -14.495 1.00 77.62 132 ARG A CA 1
ATOM 1006 C C . ARG A 1 132 ? 8.006 -3.878 -15.426 1.00 77.62 132 ARG A C 1
ATOM 1008 O O . ARG A 1 132 ? 7.576 -2.732 -15.293 1.00 77.62 132 ARG A O 1
ATOM 1015 N N . ASP A 1 133 ? 7.579 -4.702 -16.375 1.00 79.50 133 ASP A N 1
ATOM 1016 C CA . ASP A 1 133 ? 6.596 -4.307 -17.375 1.00 79.50 133 ASP A CA 1
ATOM 1017 C C . ASP A 1 133 ? 5.177 -4.131 -16.802 1.00 79.50 133 ASP A C 1
ATOM 1019 O O . ASP A 1 133 ? 4.880 -4.418 -15.639 1.00 79.50 133 ASP A O 1
ATOM 1023 N N . LYS A 1 134 ? 4.270 -3.655 -17.660 1.00 80.31 134 LYS A N 1
ATOM 1024 C CA . LYS A 1 134 ? 2.868 -3.406 -17.305 1.00 80.31 134 LYS A CA 1
ATOM 1025 C C . LYS A 1 134 ? 2.135 -4.662 -16.826 1.00 80.31 134 LYS A C 1
ATOM 1027 O O . LYS A 1 134 ? 1.232 -4.538 -16.004 1.00 80.31 134 LYS A O 1
ATOM 1032 N N . ASN A 1 135 ? 2.500 -5.846 -17.317 1.00 82.88 135 ASN A N 1
ATOM 1033 C CA . ASN A 1 135 ? 1.845 -7.091 -16.921 1.00 82.88 135 ASN A CA 1
ATOM 1034 C C . ASN A 1 135 ? 2.235 -7.460 -15.489 1.00 82.88 135 ASN A C 1
ATOM 1036 O O . ASN A 1 135 ? 1.370 -7.819 -14.695 1.00 82.88 135 ASN A O 1
ATOM 1040 N N . ALA A 1 136 ? 3.509 -7.292 -15.130 1.00 85.81 136 ALA A N 1
ATOM 1041 C CA . ALA A 1 136 ? 3.963 -7.462 -13.755 1.00 85.81 136 ALA A CA 1
ATOM 1042 C C . ALA A 1 136 ? 3.288 -6.464 -12.803 1.00 85.81 136 ALA A C 1
ATOM 1044 O O . ALA A 1 136 ? 2.808 -6.867 -11.747 1.00 85.81 136 ALA A O 1
ATOM 1045 N N . TRP A 1 137 ? 3.172 -5.190 -13.195 1.00 88.94 137 TRP A N 1
ATOM 1046 C CA . TRP A 1 137 ? 2.405 -4.199 -12.430 1.00 88.94 137 TRP A CA 1
ATOM 1047 C C . TRP A 1 137 ? 0.939 -4.604 -12.261 1.00 88.94 137 TRP A C 1
ATOM 1049 O O . TRP A 1 137 ? 0.383 -4.477 -11.170 1.00 88.94 137 TRP A O 1
ATOM 1059 N N . CYS A 1 138 ? 0.313 -5.118 -13.321 1.00 88.62 138 CYS A N 1
ATOM 1060 C CA . CYS A 1 138 ? -1.069 -5.575 -13.267 1.00 88.62 138 CYS A CA 1
ATOM 1061 C C . CYS A 1 138 ? -1.240 -6.705 -12.243 1.00 88.62 138 CYS A C 1
ATOM 1063 O O . CYS A 1 138 ? -2.080 -6.606 -11.356 1.00 88.62 138 CYS A O 1
ATOM 1065 N N . LEU A 1 139 ? -0.394 -7.734 -12.312 1.00 90.00 139 LEU A N 1
ATOM 1066 C CA . LEU A 1 139 ? -0.498 -8.923 -11.464 1.00 90.00 139 LEU A CA 1
ATOM 1067 C C . LEU A 1 139 ? -0.064 -8.683 -10.014 1.00 90.00 139 LEU A C 1
ATOM 1069 O O . LEU A 1 139 ? -0.660 -9.240 -9.099 1.00 90.00 139 LEU A O 1
ATOM 1073 N N . SER A 1 140 ? 0.987 -7.892 -9.790 1.00 90.00 140 SER A N 1
ATOM 1074 C CA . SER A 1 140 ? 1.567 -7.695 -8.455 1.00 90.00 140 SER A CA 1
ATOM 1075 C C . SER A 1 140 ? 0.987 -6.502 -7.697 1.00 90.00 140 SER A C 1
ATOM 1077 O O . SER A 1 140 ? 1.194 -6.417 -6.491 1.00 90.00 140 SER A O 1
ATOM 1079 N N . VAL A 1 141 ? 0.298 -5.578 -8.378 1.00 92.50 141 VAL A N 1
ATOM 1080 C CA . VAL A 1 141 ? -0.184 -4.330 -7.763 1.00 92.50 141 VAL A CA 1
ATOM 1081 C C . VAL A 1 141 ? -1.647 -4.060 -8.088 1.00 92.50 141 VAL A C 1
ATOM 1083 O O . VAL A 1 141 ? -2.463 -3.992 -7.176 1.00 92.50 141 VAL A O 1
ATOM 1086 N N . VAL A 1 142 ? -2.002 -3.916 -9.369 1.00 91.38 142 VAL A N 1
ATOM 1087 C CA . VAL A 1 142 ? -3.343 -3.435 -9.760 1.00 91.38 142 VAL A CA 1
ATOM 1088 C C . VAL A 1 142 ? -4.429 -4.452 -9.421 1.00 91.38 142 VAL A C 1
ATOM 1090 O O . VAL A 1 142 ? -5.448 -4.091 -8.838 1.00 91.38 142 VAL A O 1
ATOM 1093 N N . TRP A 1 143 ? -4.218 -5.720 -9.771 1.00 91.50 143 TRP A N 1
ATOM 1094 C CA . TRP A 1 143 ? -5.181 -6.782 -9.509 1.00 91.50 143 TRP A CA 1
ATOM 1095 C C . TRP A 1 143 ? -5.396 -7.005 -8.007 1.00 91.50 143 TRP A C 1
ATOM 1097 O O . TRP A 1 143 ? -6.543 -6.894 -7.572 1.00 91.50 143 TRP A O 1
ATOM 1107 N N . PRO A 1 144 ? -4.348 -7.202 -7.180 1.00 94.19 144 PRO A N 1
ATOM 1108 C CA . PRO A 1 144 ? -4.557 -7.398 -5.749 1.00 94.19 144 PRO A CA 1
ATOM 1109 C C . PRO A 1 144 ? -5.137 -6.155 -5.053 1.00 94.19 144 PRO A C 1
ATOM 1111 O O . PRO A 1 144 ? -5.920 -6.295 -4.118 1.00 94.19 144 PRO A O 1
ATOM 1114 N N . LEU A 1 145 ? -4.823 -4.939 -5.524 1.00 92.25 145 LEU A N 1
ATOM 1115 C CA . LEU A 1 145 ? -5.443 -3.708 -5.019 1.00 92.25 145 LEU A CA 1
ATOM 1116 C C . LEU A 1 145 ? -6.952 -3.682 -5.289 1.00 92.25 145 LEU A C 1
ATOM 1118 O O . LEU A 1 145 ? -7.729 -3.363 -4.391 1.00 92.25 145 LEU A O 1
ATOM 1122 N N . ASN A 1 146 ? -7.371 -4.044 -6.503 1.00 89.38 146 ASN A N 1
ATOM 1123 C CA . ASN A 1 146 ? -8.788 -4.137 -6.847 1.00 89.38 146 ASN A CA 1
ATOM 1124 C C . ASN A 1 146 ? -9.493 -5.229 -6.037 1.00 89.38 146 ASN A C 1
ATOM 1126 O O . ASN A 1 146 ? -10.584 -4.991 -5.526 1.00 89.38 146 ASN A O 1
ATOM 1130 N N . GLU A 1 147 ? -8.876 -6.403 -5.875 1.00 90.50 147 GLU A N 1
ATOM 1131 C CA . GLU A 1 147 ? -9.430 -7.467 -5.032 1.00 90.50 147 GLU A CA 1
ATOM 1132 C C . GLU A 1 147 ? -9.614 -7.007 -3.587 1.00 90.50 147 GLU A C 1
ATOM 1134 O O . GLU A 1 147 ? -10.670 -7.243 -3.001 1.00 90.50 147 GLU A O 1
ATOM 1139 N N . LEU A 1 148 ? -8.615 -6.331 -3.015 1.00 90.00 148 LEU A N 1
ATOM 1140 C CA . LEU A 1 148 ? -8.699 -5.810 -1.656 1.00 90.00 148 LEU A CA 1
ATOM 1141 C C . LEU A 1 148 ? -9.799 -4.749 -1.535 1.00 90.00 148 LEU A C 1
ATOM 1143 O O . LEU A 1 148 ? -10.617 -4.821 -0.621 1.00 90.00 148 LEU A O 1
ATOM 1147 N N . ALA A 1 149 ? -9.874 -3.808 -2.478 1.00 87.00 149 ALA A N 1
ATOM 1148 C CA . ALA A 1 149 ? -10.918 -2.787 -2.495 1.00 87.00 149 ALA A CA 1
ATOM 1149 C C . ALA A 1 149 ? -12.323 -3.406 -2.583 1.00 87.00 149 ALA A C 1
ATOM 1151 O O . ALA A 1 149 ? -13.227 -2.994 -1.859 1.00 87.00 149 ALA A O 1
ATOM 1152 N N . ILE A 1 150 ? -12.499 -4.433 -3.420 1.00 85.50 150 ILE A N 1
ATOM 1153 C CA . ILE A 1 150 ? -13.753 -5.184 -3.515 1.00 85.50 150 ILE A CA 1
ATOM 1154 C C . ILE A 1 150 ? -14.065 -5.857 -2.178 1.00 85.50 150 ILE A C 1
ATOM 1156 O O . ILE A 1 150 ? -15.168 -5.673 -1.671 1.00 85.50 150 ILE A O 1
ATOM 1160 N N . LYS A 1 151 ? -13.123 -6.584 -1.565 1.00 85.31 151 LYS A N 1
ATOM 1161 C CA . LYS A 1 151 ? -13.346 -7.246 -0.266 1.00 85.31 151 LYS A CA 1
ATOM 1162 C C . LYS A 1 151 ? -13.784 -6.260 0.820 1.00 85.31 151 LYS A C 1
ATOM 1164 O O . LYS A 1 151 ? -14.703 -6.561 1.573 1.00 85.31 151 LYS A O 1
ATOM 1169 N N . LEU A 1 152 ? -13.160 -5.084 0.875 1.00 82.00 152 LEU A N 1
ATOM 1170 C CA . LEU A 1 152 ? -13.442 -4.074 1.897 1.00 82.00 152 LEU A CA 1
ATOM 1171 C C . LEU A 1 152 ? -14.774 -3.341 1.677 1.00 82.00 152 LEU A C 1
ATOM 1173 O O . LEU A 1 152 ? -15.451 -3.015 2.647 1.00 82.00 152 LEU A O 1
ATOM 1177 N N . LEU A 1 153 ? -15.154 -3.068 0.425 1.00 76.88 153 LEU A N 1
ATOM 1178 C CA . LEU A 1 153 ? -16.319 -2.229 0.109 1.00 76.88 153 LEU A CA 1
ATOM 1179 C C . LEU A 1 153 ? -17.585 -3.018 -0.218 1.00 76.88 153 LEU A C 1
ATOM 1181 O O . LEU A 1 153 ? -18.688 -2.480 -0.124 1.00 76.88 153 LEU A O 1
ATOM 1185 N N . SER A 1 154 ? -17.451 -4.257 -0.687 1.00 66.44 154 SER A N 1
ATOM 1186 C CA . SER A 1 154 ? -18.578 -4.941 -1.313 1.00 66.44 154 SER A CA 1
ATOM 1187 C C . SER A 1 154 ? -19.490 -5.685 -0.349 1.00 66.44 154 SER A C 1
ATOM 1189 O O . SER A 1 154 ? -20.587 -6.016 -0.780 1.00 66.44 154 SER A O 1
ATOM 1191 N N . GLU A 1 155 ? -19.115 -5.941 0.912 1.00 67.88 155 GLU A N 1
ATOM 1192 C CA . GLU A 1 155 ? -19.858 -6.880 1.784 1.00 67.88 155 GLU A CA 1
ATOM 1193 C C . GLU A 1 155 ? -20.236 -8.172 1.016 1.00 67.88 155 GLU A C 1
ATOM 1195 O O . GLU A 1 155 ? -21.384 -8.610 1.039 1.00 67.88 155 GLU A O 1
ATOM 1200 N N . ASP A 1 156 ? -19.305 -8.708 0.215 1.00 67.38 156 ASP A N 1
ATOM 1201 C CA . ASP A 1 156 ? -19.495 -9.851 -0.698 1.00 67.38 156 ASP A CA 1
ATOM 1202 C C . ASP A 1 156 ? -20.447 -9.650 -1.900 1.00 67.38 156 ASP A C 1
ATOM 1204 O O . ASP A 1 156 ? -20.690 -10.596 -2.655 1.00 67.38 156 ASP A O 1
ATOM 1208 N N . LYS A 1 157 ? -20.961 -8.437 -2.145 1.00 71.81 157 LYS A N 1
ATOM 1209 C CA . LYS A 1 157 ? -21.862 -8.129 -3.282 1.00 71.81 157 LYS A CA 1
ATOM 1210 C C . LYS A 1 157 ? -21.171 -8.186 -4.640 1.00 71.81 157 LYS A C 1
ATOM 1212 O O . LYS A 1 157 ? -21.833 -8.378 -5.656 1.00 71.81 157 LYS A O 1
ATOM 1217 N N . TRP A 1 158 ? -19.857 -7.996 -4.664 1.00 71.19 158 TRP A N 1
ATOM 1218 C CA . TRP A 1 158 ? -19.063 -7.944 -5.883 1.00 71.19 158 TRP A CA 1
ATOM 1219 C C . TRP A 1 158 ? -17.942 -8.969 -5.776 1.00 71.19 158 TRP A C 1
ATOM 1221 O O . TRP A 1 158 ? -17.294 -9.086 -4.739 1.00 71.19 158 TRP A O 1
ATOM 1231 N N . ARG A 1 159 ? -17.718 -9.732 -6.846 1.00 69.31 159 ARG A N 1
ATOM 1232 C CA . ARG A 1 159 ? -16.619 -10.695 -6.936 1.00 69.31 159 ARG A CA 1
ATOM 1233 C C . ARG A 1 159 ? -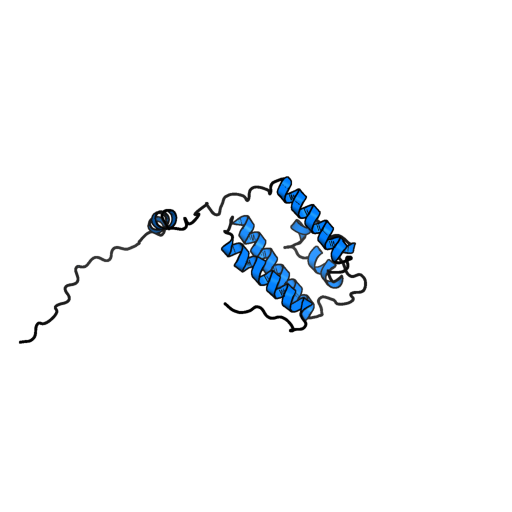15.881 -10.483 -8.252 1.00 69.31 159 ARG A C 1
ATOM 1235 O O . ARG A 1 159 ? -16.542 -10.215 -9.255 1.00 69.31 159 ARG A O 1
ATOM 1242 N N . PRO A 1 160 ? -14.544 -10.579 -8.259 1.00 65.69 160 PRO A N 1
ATOM 1243 C CA . PRO A 1 160 ? -13.794 -10.552 -9.501 1.00 65.69 160 PRO A CA 1
ATOM 1244 C C . PRO A 1 160 ? -14.217 -11.746 -10.360 1.00 65.69 160 PRO A C 1
ATOM 1246 O O . PRO A 1 160 ? -14.231 -12.889 -9.898 1.00 65.69 160 PRO A O 1
ATOM 1249 N N . GLU A 1 161 ? -14.594 -11.474 -11.604 1.00 68.62 161 GLU A N 1
ATOM 1250 C CA . GLU A 1 161 ? -14.876 -12.521 -12.577 1.00 68.62 161 GLU A CA 1
ATOM 1251 C C . GLU A 1 161 ? -13.541 -13.142 -13.002 1.00 68.62 161 GLU A C 1
ATOM 1253 O O . GLU A 1 161 ? -12.612 -12.442 -13.411 1.00 68.62 161 GLU A O 1
ATOM 1258 N N . SER A 1 162 ? -13.411 -14.453 -12.807 1.00 60.19 162 SER A N 1
ATOM 1259 C CA . SER A 1 162 ? -12.219 -15.200 -13.207 1.00 60.19 162 SER A CA 1
ATOM 1260 C C . SER A 1 162 ? -12.249 -15.363 -14.725 1.00 60.19 162 SER A C 1
ATOM 1262 O O . SER A 1 162 ? -13.203 -15.942 -15.243 1.00 60.19 162 SER A O 1
ATOM 1264 N N . VAL A 1 163 ? -11.233 -14.848 -15.422 1.00 48.31 163 VAL A N 1
ATOM 1265 C CA . VAL A 1 163 ? -11.043 -15.055 -16.870 1.00 48.31 163 VAL A CA 1
ATOM 1266 C C . VAL A 1 163 ? -10.137 -16.253 -17.104 1.00 48.31 163 VAL A C 1
ATOM 1268 O O . VAL A 1 163 ? -9.081 -16.316 -16.432 1.00 48.31 163 VAL A O 1
#

pLDDT: mean 75.42, std 15.81, range [35.91, 94.62]

Radius of gyration: 24.7 Å; chains: 1; bounding box: 47×75×64 Å